Protein AF-A0A9D3YIY9-F1 (afdb_monomer_lite)

Structure (mmCIF, N/CA/C/O backbone):
data_AF-A0A9D3YIY9-F1
#
_entry.id   AF-A0A9D3YIY9-F1
#
loop_
_atom_site.group_PDB
_atom_site.id
_atom_site.type_symbol
_atom_site.label_atom_id
_atom_site.label_alt_id
_atom_site.label_comp_id
_atom_site.label_asym_id
_atom_site.label_entity_id
_atom_site.label_seq_id
_atom_site.pdbx_PDB_ins_code
_atom_site.Cartn_x
_atom_site.Cartn_y
_atom_site.Cartn_z
_atom_site.occupancy
_atom_site.B_iso_or_equiv
_atom_site.auth_seq_id
_atom_site.auth_comp_id
_atom_site.auth_asym_id
_atom_site.auth_atom_id
_atom_site.pdbx_PDB_model_num
ATOM 1 N N . MET A 1 1 ? -17.784 -12.126 -15.563 1.00 61.34 1 MET A N 1
ATOM 2 C CA . MET A 1 1 ? -17.602 -13.216 -14.583 1.00 61.34 1 MET A CA 1
ATOM 3 C C . MET A 1 1 ? -16.139 -13.589 -14.608 1.00 61.34 1 MET A C 1
ATOM 5 O O . MET A 1 1 ? -15.617 -13.739 -15.703 1.00 61.34 1 MET A O 1
ATOM 9 N N . THR A 1 2 ? -15.496 -13.663 -13.448 1.00 75.56 2 THR A N 1
ATOM 10 C CA . THR A 1 2 ? -14.142 -14.214 -13.316 1.00 75.56 2 THR A CA 1
ATOM 11 C C . THR A 1 2 ? -14.208 -15.739 -13.357 1.00 75.56 2 THR A C 1
ATOM 13 O O . THR A 1 2 ? -15.271 -16.318 -13.137 1.00 75.56 2 THR A O 1
ATOM 16 N N . THR A 1 3 ? -13.095 -16.385 -13.675 1.00 83.06 3 THR A N 1
ATOM 17 C CA . THR A 1 3 ? -12.935 -17.843 -13.664 1.00 83.06 3 THR A CA 1
ATOM 18 C C . THR A 1 3 ? -12.134 -18.290 -12.442 1.00 83.06 3 THR A C 1
ATOM 20 O O . THR A 1 3 ? -11.435 -17.500 -11.804 1.00 83.06 3 THR A O 1
ATOM 23 N N . ALA A 1 4 ? -12.190 -19.583 -12.113 1.00 80.75 4 ALA A N 1
ATOM 24 C CA . ALA A 1 4 ? -11.417 -20.134 -10.999 1.00 80.75 4 ALA A CA 1
ATOM 25 C C . ALA A 1 4 ? -9.898 -19.982 -11.200 1.00 80.75 4 ALA A C 1
ATOM 27 O O . ALA A 1 4 ? -9.170 -19.834 -10.226 1.00 80.75 4 ALA A O 1
ATOM 28 N N . GLN A 1 5 ? -9.428 -19.985 -12.451 1.00 84.44 5 GLN A N 1
ATOM 29 C CA . GLN A 1 5 ? -8.018 -19.829 -12.816 1.00 84.44 5 GLN A CA 1
ATOM 30 C C . GLN A 1 5 ? -7.515 -18.387 -12.665 1.00 84.44 5 GLN A C 1
ATOM 32 O O . GLN A 1 5 ? -6.312 -18.168 -12.563 1.00 84.44 5 GLN A O 1
ATOM 37 N N . GLU A 1 6 ? -8.422 -17.412 -12.643 1.00 86.12 6 GLU A N 1
ATOM 38 C CA . GLU A 1 6 ? -8.098 -15.994 -12.460 1.00 86.12 6 GLU A CA 1
ATOM 39 C C . GLU A 1 6 ? -8.106 -15.578 -10.984 1.00 86.12 6 GLU A C 1
ATOM 41 O O . GLU A 1 6 ? -7.657 -14.482 -10.651 1.00 86.12 6 GLU A O 1
ATOM 46 N N . SER A 1 7 ? -8.604 -16.436 -10.084 1.00 85.56 7 SER A N 1
ATOM 47 C CA . SER A 1 7 ? -8.582 -16.157 -8.651 1.00 85.56 7 SER A CA 1
ATOM 48 C C . SER A 1 7 ? -7.299 -16.664 -8.001 1.00 85.56 7 SER A C 1
ATOM 50 O O . SER A 1 7 ? -6.974 -17.848 -8.045 1.00 85.56 7 SER A O 1
ATOM 52 N N . ILE A 1 8 ? -6.597 -15.752 -7.332 1.00 88.06 8 ILE A N 1
ATOM 53 C CA . ILE A 1 8 ? -5.418 -16.048 -6.505 1.00 88.06 8 ILE A CA 1
ATOM 54 C C . ILE A 1 8 ? -5.784 -16.402 -5.055 1.00 88.06 8 ILE A C 1
ATOM 56 O O . ILE A 1 8 ? -4.907 -16.719 -4.250 1.00 88.06 8 ILE A O 1
ATOM 60 N N . PHE A 1 9 ? -7.070 -16.324 -4.701 1.00 87.81 9 PHE A N 1
ATOM 61 C CA . PHE A 1 9 ? -7.552 -16.521 -3.339 1.00 87.81 9 PHE A CA 1
ATOM 62 C C . PHE A 1 9 ? -7.962 -17.972 -3.085 1.00 87.81 9 PHE A C 1
ATOM 64 O O . PHE A 1 9 ? -8.476 -18.665 -3.963 1.00 87.81 9 PHE A O 1
ATOM 71 N N . LYS A 1 10 ? -7.773 -18.420 -1.840 1.00 87.88 10 LYS A N 1
ATOM 72 C CA . LYS A 1 10 ? -8.333 -19.680 -1.340 1.00 87.88 10 LYS A CA 1
ATOM 73 C C . LYS A 1 10 ? -9.628 -19.391 -0.590 1.00 87.88 10 LYS A C 1
ATOM 75 O O . LYS A 1 10 ? -9.669 -18.477 0.230 1.00 87.88 10 LYS A O 1
ATOM 80 N N . TYR A 1 11 ? -10.654 -20.189 -0.859 1.00 88.25 11 TYR A N 1
ATOM 81 C CA . TYR A 1 11 ? -11.981 -20.060 -0.262 1.00 88.25 11 TYR A CA 1
ATOM 82 C C . TYR A 1 11 ? -12.249 -21.223 0.697 1.00 88.25 11 TYR A C 1
ATOM 84 O O . TYR A 1 11 ? -11.650 -22.289 0.559 1.00 88.25 11 TYR A O 1
ATOM 92 N N . ALA A 1 12 ? -13.134 -21.009 1.671 1.00 89.00 12 ALA A N 1
ATOM 93 C CA . ALA A 1 12 ? -13.621 -22.085 2.531 1.00 89.00 12 ALA A CA 1
ATOM 94 C C . ALA A 1 12 ? -14.542 -23.040 1.750 1.00 89.00 12 ALA A C 1
ATOM 96 O O . ALA A 1 12 ? -15.053 -22.683 0.684 1.00 89.00 12 ALA A O 1
ATOM 97 N N . ASP A 1 13 ? -14.782 -24.233 2.294 1.00 89.56 13 ASP A N 1
ATOM 98 C CA . ASP A 1 13 ? -15.647 -25.234 1.665 1.00 89.56 13 ASP A CA 1
ATOM 99 C C . ASP A 1 13 ? -17.038 -24.658 1.347 1.00 89.56 13 ASP A C 1
ATOM 101 O O . ASP A 1 13 ? -17.662 -23.988 2.170 1.00 89.56 13 ASP A O 1
ATOM 105 N N . GLY A 1 14 ? -17.516 -24.903 0.125 1.00 89.44 14 GLY A N 1
ATOM 106 C CA . GLY A 1 14 ? -18.789 -24.369 -0.377 1.00 89.44 14 GLY A CA 1
ATOM 107 C C . GLY A 1 14 ? -18.716 -22.955 -0.975 1.00 89.44 14 GLY A C 1
ATOM 108 O O . GLY A 1 14 ? -19.675 -22.521 -1.618 1.00 89.44 14 GLY A O 1
ATOM 109 N N . TYR A 1 15 ? -17.582 -22.260 -0.849 1.00 90.25 15 TYR A N 1
ATOM 110 C CA . TYR A 1 15 ? -17.349 -20.959 -1.475 1.00 90.25 15 TYR A CA 1
ATOM 111 C C . TYR A 1 15 ? -16.388 -21.041 -2.665 1.00 90.25 15 TYR A C 1
ATOM 113 O O . TYR A 1 15 ? -15.531 -21.913 -2.781 1.00 90.25 15 TYR A O 1
ATOM 121 N N . THR A 1 16 ? -16.551 -20.093 -3.578 1.00 89.88 16 THR A N 1
ATOM 122 C CA . THR A 1 16 ? -15.834 -19.953 -4.843 1.00 89.88 16 THR A CA 1
ATOM 123 C C . THR A 1 16 ? -15.640 -18.468 -5.153 1.00 89.88 16 THR A C 1
ATOM 125 O O . THR A 1 16 ? -16.244 -17.595 -4.527 1.00 89.88 16 THR A O 1
ATOM 128 N N . HIS A 1 17 ? -14.868 -18.178 -6.198 1.00 88.69 17 HIS A N 1
ATOM 129 C CA . HIS A 1 17 ? -14.703 -16.830 -6.746 1.00 88.69 17 HIS A CA 1
ATOM 130 C C . HIS A 1 17 ? -16.017 -16.138 -7.151 1.00 88.69 17 HIS A C 1
ATOM 132 O O . HIS A 1 17 ? -16.042 -14.915 -7.240 1.00 88.69 17 HIS A O 1
ATOM 138 N N . ALA A 1 18 ? -17.090 -16.896 -7.409 1.00 88.62 18 ALA A N 1
ATOM 139 C CA . ALA A 1 18 ? -18.358 -16.358 -7.894 1.00 88.62 18 ALA A CA 1
ATOM 140 C C . ALA A 1 18 ? -19.370 -16.036 -6.781 1.00 88.62 18 ALA A C 1
ATOM 142 O O . ALA A 1 18 ? -20.282 -15.246 -7.012 1.00 88.62 18 ALA A O 1
ATOM 143 N N . ASN A 1 19 ? -19.248 -16.656 -5.603 1.00 89.00 19 ASN A N 1
ATOM 144 C CA . ASN A 1 19 ? -20.259 -16.578 -4.538 1.00 89.00 19 ASN A CA 1
ATOM 145 C C . ASN A 1 19 ? -19.702 -16.160 -3.169 1.00 89.00 19 ASN A C 1
ATOM 147 O O . ASN A 1 19 ? -20.474 -16.027 -2.224 1.00 89.00 19 ASN A O 1
ATOM 151 N N . PHE A 1 20 ? -18.390 -15.972 -3.032 1.00 89.38 20 PHE A N 1
ATOM 152 C CA . PHE A 1 20 ? -17.819 -15.472 -1.789 1.00 89.38 20 PHE A CA 1
ATOM 153 C C . PHE A 1 20 ? -18.124 -13.981 -1.607 1.00 89.38 20 PHE A C 1
ATOM 155 O O . PHE A 1 20 ? -17.767 -13.158 -2.451 1.00 89.38 20 PHE A O 1
ATOM 162 N N . ILE A 1 21 ? -18.748 -13.639 -0.479 1.00 87.12 21 ILE A N 1
ATOM 163 C CA . ILE A 1 21 ? -19.019 -12.265 -0.054 1.00 87.12 21 ILE A CA 1
ATOM 164 C C . ILE A 1 21 ? -18.563 -12.132 1.397 1.00 87.12 21 ILE A C 1
ATOM 166 O O . ILE A 1 21 ? -18.936 -12.936 2.249 1.00 87.12 21 ILE A O 1
ATOM 170 N N . GLN A 1 22 ? -17.761 -11.110 1.687 1.00 86.62 22 GLN A N 1
ATOM 171 C CA . GLN A 1 22 ? -17.382 -10.770 3.053 1.00 86.62 22 GLN A CA 1
ATOM 172 C C . GLN A 1 22 ? -18.325 -9.681 3.574 1.00 86.62 22 GLN A C 1
ATOM 174 O O . GLN A 1 22 ? -18.055 -8.496 3.416 1.00 86.62 22 GLN A O 1
ATOM 179 N N . GLU A 1 23 ? -19.435 -10.082 4.195 1.00 87.50 23 GLU A N 1
ATOM 180 C CA . GLU A 1 23 ? -20.494 -9.152 4.636 1.00 87.50 23 GLU A CA 1
ATOM 181 C C . GLU A 1 23 ? -20.007 -8.093 5.637 1.00 87.50 23 GLU A C 1
ATOM 183 O O . GLU A 1 23 ? -20.508 -6.974 5.655 1.00 87.50 23 GLU A O 1
ATOM 188 N N . ASN A 1 24 ? -18.986 -8.422 6.431 1.00 87.50 24 ASN A N 1
ATOM 189 C CA . ASN A 1 24 ? -18.413 -7.522 7.435 1.00 87.50 24 ASN A CA 1
ATOM 190 C C . ASN A 1 24 ? -17.277 -6.640 6.889 1.00 87.50 24 ASN A C 1
ATOM 192 O O . ASN A 1 24 ? -16.576 -5.989 7.666 1.00 87.50 24 ASN A O 1
ATOM 196 N N . PHE A 1 25 ? -17.025 -6.663 5.578 1.00 85.94 25 PHE A N 1
ATOM 197 C CA . PHE A 1 25 ? -16.020 -5.800 4.975 1.00 85.94 25 PHE A CA 1
ATOM 198 C C . PHE A 1 25 ? -16.575 -4.384 4.806 1.00 85.94 25 PHE A C 1
ATOM 200 O O . PHE A 1 25 ? -17.393 -4.121 3.926 1.00 85.94 25 PHE A O 1
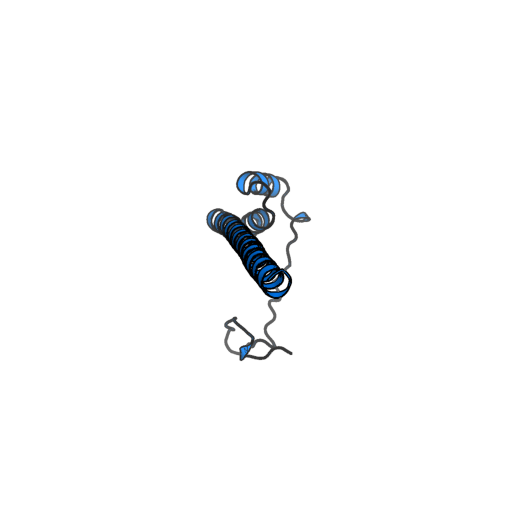ATOM 207 N N . THR A 1 26 ? -16.081 -3.460 5.627 1.00 84.81 26 THR A N 1
ATOM 208 C CA . THR A 1 26 ? -16.344 -2.026 5.480 1.00 84.81 26 THR A CA 1
ATOM 209 C C . THR A 1 26 ? -15.087 -1.360 4.923 1.00 84.81 26 THR A C 1
ATOM 211 O O . THR A 1 26 ? -14.058 -1.385 5.609 1.00 84.81 26 THR A O 1
ATOM 214 N N . PRO A 1 27 ? -15.130 -0.776 3.708 1.00 84.19 27 PRO A N 1
ATOM 215 C CA . PRO A 1 27 ? -14.037 0.042 3.201 1.00 84.19 27 PRO A CA 1
ATOM 216 C C . PRO A 1 27 ? -13.766 1.168 4.190 1.00 84.19 27 PRO A C 1
ATOM 218 O O . PRO A 1 27 ? -14.704 1.773 4.702 1.00 84.19 27 PRO A O 1
ATOM 221 N N . LYS A 1 28 ? -12.494 1.431 4.461 1.00 85.06 28 LYS A N 1
ATOM 222 C CA . LYS A 1 28 ? -12.095 2.545 5.309 1.00 85.06 28 LYS A CA 1
ATOM 223 C C . LYS A 1 28 ? -11.299 3.529 4.478 1.00 85.06 28 LYS A C 1
ATOM 225 O O . LYS A 1 28 ? -10.399 3.125 3.739 1.00 85.06 28 LYS A O 1
ATOM 230 N N . PHE A 1 29 ? -11.626 4.802 4.620 1.00 87.38 29 PHE A N 1
ATOM 231 C CA . PHE A 1 29 ? -10.955 5.881 3.908 1.00 87.38 29 PHE A CA 1
ATOM 232 C C . PHE A 1 29 ? -10.014 6.645 4.842 1.00 87.38 29 PHE A C 1
ATOM 234 O O . PHE A 1 29 ? -10.163 6.622 6.065 1.00 87.38 29 PHE A O 1
ATOM 241 N N . LEU A 1 30 ? -9.006 7.312 4.279 1.00 85.88 30 LEU A N 1
ATOM 242 C CA . LEU A 1 30 ? -7.997 8.021 5.074 1.00 85.88 30 LEU A CA 1
ATOM 243 C C . LEU A 1 30 ? -8.601 9.204 5.843 1.00 85.88 30 LEU A C 1
ATOM 245 O O . LEU A 1 30 ? -8.129 9.572 6.916 1.00 85.88 30 LEU A O 1
ATOM 249 N N . GLU A 1 31 ? -9.656 9.797 5.297 1.00 86.56 31 GLU A N 1
ATOM 250 C CA . GLU A 1 31 ? -10.422 10.892 5.888 1.00 86.56 31 GLU A CA 1
ATOM 251 C C . GLU A 1 31 ? -11.203 10.450 7.132 1.00 86.56 31 GLU A C 1
ATOM 253 O O . GLU A 1 31 ? -11.509 11.273 7.990 1.00 86.56 31 GLU A O 1
ATOM 258 N N . GLU A 1 32 ? -11.496 9.154 7.247 1.00 87.19 32 GLU A N 1
ATOM 259 C CA . GLU A 1 32 ? -12.191 8.553 8.390 1.00 87.19 32 GLU A CA 1
ATOM 260 C C . GLU A 1 32 ? -11.216 8.136 9.503 1.00 87.19 32 GLU A C 1
ATOM 262 O O . GLU A 1 32 ? -11.637 7.755 10.599 1.00 87.19 32 GLU A O 1
ATOM 267 N N . ALA A 1 33 ? -9.906 8.194 9.241 1.00 86.19 33 ALA A N 1
ATOM 268 C CA . ALA A 1 33 ? -8.887 7.863 10.221 1.00 86.19 33 ALA A CA 1
ATOM 269 C C . ALA A 1 33 ? -8.798 8.934 11.319 1.00 86.19 33 ALA A C 1
ATOM 271 O O . ALA A 1 33 ? -8.995 10.129 11.097 1.00 86.19 33 ALA A O 1
ATOM 272 N N . ASN A 1 34 ? -8.440 8.505 12.530 1.00 89.88 34 ASN A N 1
ATOM 273 C CA . ASN A 1 34 ? -8.198 9.423 13.635 1.00 89.88 34 ASN 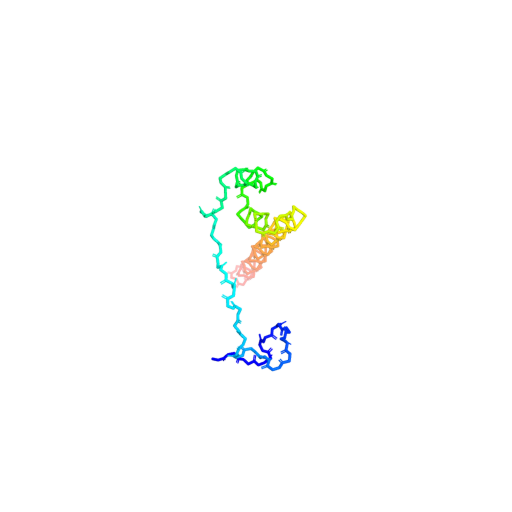A CA 1
ATOM 274 C C . ASN A 1 34 ? -7.080 10.420 13.270 1.00 89.88 34 ASN A C 1
ATOM 276 O O . ASN A 1 34 ? -5.992 10.011 12.869 1.00 89.88 34 ASN A O 1
ATOM 280 N N . ALA A 1 35 ? -7.332 11.720 13.455 1.00 90.38 35 ALA A N 1
ATOM 281 C CA . ALA A 1 35 ? -6.400 12.777 13.057 1.00 90.38 35 ALA A CA 1
ATOM 282 C C . ALA A 1 35 ? -5.029 12.681 13.751 1.00 90.38 35 ALA A C 1
ATOM 284 O O . ALA A 1 35 ? -4.006 12.975 13.137 1.00 90.38 35 ALA A O 1
ATOM 285 N N . THR A 1 36 ? -4.988 12.238 15.010 1.00 90.75 36 THR A N 1
ATOM 286 C CA . THR A 1 36 ? -3.739 12.040 15.758 1.00 90.75 36 THR A CA 1
ATOM 287 C C . THR A 1 36 ? -2.948 10.859 15.207 1.00 90.75 36 THR A C 1
ATOM 289 O O . THR A 1 36 ? -1.751 10.990 14.967 1.00 90.75 36 THR A O 1
ATOM 292 N N . LEU A 1 37 ? -3.622 9.735 14.938 1.00 90.44 37 LEU A N 1
ATOM 293 C CA . LEU A 1 37 ? -2.995 8.557 14.330 1.00 90.44 37 LEU A CA 1
ATOM 294 C C . LEU A 1 37 ? -2.486 8.865 12.916 1.00 90.44 37 LEU A C 1
ATOM 296 O O . LEU A 1 37 ? -1.413 8.418 12.525 1.00 90.44 37 LEU A O 1
ATOM 300 N N . ARG A 1 38 ? -3.238 9.668 12.160 1.00 91.06 38 ARG A N 1
ATOM 301 C CA . ARG A 1 38 ? -2.837 10.121 10.830 1.00 91.06 38 ARG A CA 1
ATOM 302 C C . ARG A 1 38 ? -1.589 10.999 10.881 1.00 91.06 38 ARG A C 1
ATOM 304 O O . ARG A 1 38 ? -0.671 10.758 10.109 1.00 91.06 38 ARG A O 1
ATOM 311 N N . ALA A 1 39 ? -1.519 11.956 11.805 1.00 90.81 39 ALA A N 1
ATOM 312 C CA . ALA A 1 39 ? -0.330 12.792 11.970 1.00 90.81 39 ALA A CA 1
ATOM 313 C C . ALA A 1 39 ? 0.908 11.969 12.375 1.00 90.81 39 ALA A C 1
ATOM 315 O O . ALA A 1 39 ? 2.009 12.229 11.894 1.00 90.81 39 ALA A O 1
ATOM 316 N N . GLU A 1 40 ? 0.737 10.952 13.226 1.00 91.12 40 GLU A N 1
ATOM 317 C CA . GLU A 1 40 ? 1.812 10.016 13.575 1.00 91.12 40 GLU A CA 1
ATOM 318 C C . GLU A 1 40 ? 2.275 9.205 12.356 1.00 91.12 40 GLU A C 1
ATOM 320 O O . GLU A 1 40 ? 3.475 9.093 12.098 1.00 91.12 40 GLU A O 1
ATOM 325 N N . ALA A 1 41 ? 1.327 8.674 11.583 1.00 91.12 41 ALA A N 1
ATOM 326 C CA . ALA A 1 41 ? 1.611 7.926 10.366 1.00 91.12 41 ALA A CA 1
ATOM 327 C C . ALA A 1 41 ? 2.358 8.793 9.341 1.00 91.12 41 ALA A C 1
ATOM 329 O O . ALA A 1 41 ? 3.367 8.365 8.790 1.00 91.12 41 ALA A O 1
ATOM 330 N N . GLU A 1 42 ? 1.909 10.032 9.128 1.00 92.50 42 GLU A N 1
ATOM 331 C CA . GLU A 1 42 ? 2.541 10.990 8.214 1.00 92.50 42 GLU A CA 1
ATOM 332 C C . GLU A 1 42 ? 3.990 11.299 8.622 1.00 92.50 42 GLU A C 1
ATOM 334 O O . GLU A 1 42 ? 4.858 11.381 7.751 1.00 92.50 42 GLU A O 1
ATOM 339 N N . GLN A 1 43 ? 4.277 11.395 9.928 1.00 91.75 43 GLN A N 1
ATOM 340 C CA . GLN A 1 43 ? 5.644 11.557 10.439 1.00 91.75 43 GLN A CA 1
ATOM 341 C C . GLN A 1 43 ? 6.508 10.310 10.227 1.00 91.75 43 GLN A C 1
ATOM 343 O O . GLN A 1 43 ? 7.669 10.433 9.846 1.00 91.75 43 GLN A O 1
ATOM 348 N N . LYS A 1 44 ? 5.966 9.111 10.470 1.00 90.31 44 LYS A N 1
ATOM 349 C CA . LYS A 1 44 ? 6.706 7.845 10.314 1.00 90.31 44 LYS A CA 1
ATOM 350 C C . LYS A 1 44 ? 6.993 7.497 8.854 1.00 90.31 44 LYS A C 1
ATOM 352 O O . LYS A 1 44 ? 8.015 6.881 8.575 1.00 90.31 44 LYS A O 1
ATOM 357 N N .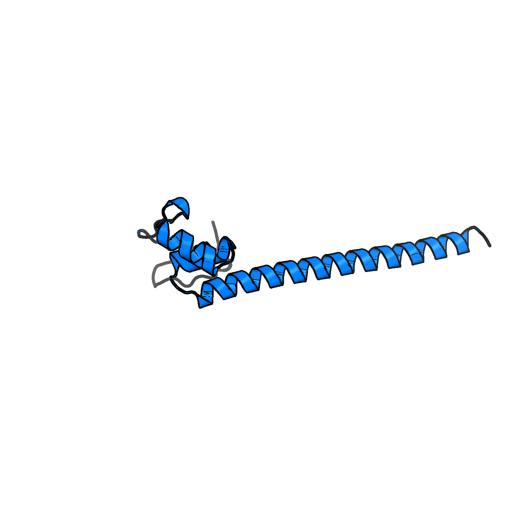 CYS A 1 45 ? 6.097 7.888 7.958 1.00 91.31 45 CYS A N 1
ATOM 358 C CA . CYS A 1 45 ? 6.118 7.528 6.545 1.00 91.31 45 CYS A CA 1
ATOM 359 C C . CYS A 1 45 ? 6.614 8.650 5.624 1.00 91.31 45 CYS A C 1
ATOM 361 O O . CYS A 1 45 ? 6.445 8.540 4.414 1.00 91.31 45 CYS A O 1
ATOM 363 N N . ASN A 1 46 ? 7.142 9.762 6.154 1.00 88.38 46 ASN A N 1
ATOM 364 C CA . ASN A 1 46 ? 7.567 10.926 5.358 1.00 88.38 46 ASN A CA 1
ATOM 365 C C . ASN A 1 46 ? 6.507 11.396 4.335 1.00 88.38 46 ASN A C 1
ATOM 367 O O . ASN A 1 46 ? 6.835 11.760 3.207 1.00 88.38 46 ASN A O 1
ATOM 371 N N . ALA A 1 47 ? 5.226 11.362 4.717 1.00 83.31 47 ALA A N 1
ATOM 372 C CA . ALA A 1 47 ? 4.079 11.647 3.846 1.00 83.31 47 ALA A CA 1
ATOM 373 C C . ALA A 1 47 ? 3.904 10.728 2.607 1.00 83.31 47 ALA A C 1
ATOM 375 O O . ALA A 1 47 ? 3.137 11.063 1.702 1.00 83.31 47 ALA A O 1
ATOM 376 N N . ASN A 1 48 ? 4.539 9.551 2.568 1.00 91.12 48 ASN A N 1
ATOM 377 C CA . ASN A 1 48 ? 4.217 8.497 1.606 1.00 91.12 48 ASN A CA 1
ATOM 378 C C . ASN A 1 48 ? 2.807 7.946 1.886 1.00 91.12 48 ASN A C 1
ATOM 380 O O . ASN A 1 48 ? 2.570 7.333 2.929 1.00 91.12 48 ASN A O 1
ATOM 384 N N . LEU A 1 49 ? 1.862 8.171 0.967 1.00 91.69 49 LEU A N 1
ATOM 385 C CA . LEU A 1 49 ? 0.448 7.845 1.184 1.00 91.69 49 LEU A CA 1
ATOM 386 C C . LEU A 1 49 ? 0.229 6.347 1.413 1.00 91.69 49 LEU A C 1
ATOM 388 O O . LEU A 1 49 ? -0.527 5.970 2.301 1.00 91.69 49 LEU A O 1
ATOM 392 N N . GLN A 1 50 ? 0.901 5.497 0.647 1.00 91.69 50 GLN A N 1
ATOM 393 C CA . GLN A 1 50 ? 0.758 4.048 0.703 1.00 91.69 50 GLN A CA 1
ATOM 394 C C . GLN A 1 50 ? 1.243 3.509 2.055 1.00 91.69 50 GLN A C 1
ATOM 396 O O . GLN A 1 50 ? 0.532 2.747 2.706 1.00 91.69 50 GLN A O 1
ATOM 401 N N . CYS A 1 51 ? 2.389 3.995 2.536 1.00 93.94 51 CYS A N 1
ATOM 402 C CA . CYS A 1 51 ? 2.893 3.707 3.878 1.00 93.94 51 CYS A CA 1
ATOM 403 C C . CYS A 1 51 ? 1.926 4.198 4.966 1.00 93.94 51 CYS A C 1
ATOM 405 O O . CYS A 1 51 ? 1.631 3.460 5.905 1.00 93.94 51 CYS A O 1
ATOM 407 N N . VAL A 1 52 ? 1.387 5.418 4.835 1.00 93.81 52 VAL A N 1
ATOM 408 C CA . VAL A 1 52 ? 0.420 5.978 5.795 1.00 93.81 52 VAL A CA 1
ATOM 409 C C . VAL A 1 52 ? -0.831 5.101 5.885 1.00 93.81 52 VAL A C 1
ATOM 411 O O . VAL A 1 52 ? -1.278 4.783 6.988 1.00 93.81 52 VAL A O 1
ATOM 414 N N . PHE A 1 53 ? -1.374 4.676 4.742 1.00 93.12 53 PHE A N 1
ATOM 415 C CA . PHE A 1 53 ? -2.506 3.752 4.675 1.00 93.12 53 PHE A CA 1
ATOM 416 C C . PHE A 1 53 ? -2.185 2.432 5.381 1.00 93.12 53 PHE A C 1
ATOM 418 O O . PHE A 1 53 ? -2.912 2.024 6.291 1.00 93.12 53 PHE A O 1
ATOM 425 N N . ASP A 1 54 ? -1.078 1.789 5.014 1.00 92.75 54 ASP A N 1
ATOM 426 C CA . ASP A 1 54 ? -0.698 0.501 5.592 1.00 92.75 54 ASP A CA 1
ATOM 427 C C . ASP A 1 54 ? -0.479 0.604 7.103 1.00 92.75 54 ASP A C 1
ATOM 429 O O . ASP A 1 54 ? -0.950 -0.256 7.850 1.00 92.75 54 ASP A O 1
ATOM 433 N N . PHE A 1 55 ? 0.145 1.680 7.587 1.00 93.69 55 PHE A N 1
ATOM 434 C CA . PHE A 1 55 ? 0.333 1.914 9.017 1.00 93.69 55 PHE A CA 1
ATOM 435 C C . PHE A 1 55 ? -1.002 2.081 9.753 1.00 93.69 55 PHE A C 1
ATOM 437 O O . PHE A 1 55 ? -1.236 1.406 10.754 1.00 93.69 55 PHE A O 1
ATOM 444 N N . ILE A 1 56 ? -1.900 2.933 9.249 1.00 92.94 56 ILE A N 1
ATOM 445 C CA . ILE A 1 56 ? -3.192 3.218 9.892 1.00 92.94 56 ILE A CA 1
ATOM 446 C C . ILE A 1 56 ? -4.078 1.969 9.954 1.00 92.94 56 ILE A C 1
ATOM 448 O O . ILE A 1 56 ? -4.738 1.732 10.967 1.00 92.94 56 ILE A O 1
ATOM 452 N N . PHE A 1 57 ? -4.112 1.168 8.886 1.00 89.25 57 PHE A N 1
ATOM 453 C CA . PHE A 1 57 ? -5.053 0.051 8.783 1.00 89.25 57 PHE A CA 1
ATOM 454 C C . PHE A 1 57 ? -4.533 -1.266 9.342 1.00 89.25 57 PHE A C 1
ATOM 456 O O . PHE A 1 57 ? -5.339 -2.086 9.786 1.00 89.25 57 PHE A O 1
ATOM 463 N N . THR A 1 58 ? -3.217 -1.470 9.360 1.00 90.06 58 THR A N 1
ATOM 464 C CA . THR A 1 58 ? -2.621 -2.702 9.894 1.00 90.06 58 THR A CA 1
ATOM 465 C C . THR A 1 58 ? -1.996 -2.518 11.273 1.00 90.06 58 THR A C 1
ATOM 467 O O . THR A 1 58 ? -1.791 -3.505 11.978 1.00 90.06 58 THR A O 1
ATOM 470 N N . GLY A 1 59 ? -1.670 -1.280 11.665 1.00 89.94 59 GLY A N 1
ATOM 471 C CA . GLY A 1 59 ? -0.886 -0.988 12.867 1.00 89.94 59 GLY A CA 1
ATOM 472 C C . GLY A 1 59 ? 0.548 -1.527 12.805 1.00 89.94 59 GLY A C 1
ATOM 473 O O . GLY A 1 59 ? 1.237 -1.561 13.824 1.00 89.94 59 GLY A O 1
ATOM 474 N N . ASN A 1 60 ? 1.000 -1.996 11.636 1.00 93.50 60 ASN A N 1
ATOM 475 C CA . ASN A 1 60 ? 2.290 -2.644 11.464 1.00 93.50 60 ASN A CA 1
ATOM 476 C C . ASN A 1 60 ? 3.281 -1.705 10.768 1.00 93.50 60 ASN A C 1
ATOM 478 O O . ASN A 1 60 ? 3.296 -1.552 9.548 1.00 93.50 60 ASN A O 1
ATOM 482 N N . GLU A 1 61 ? 4.168 -1.121 11.568 1.00 92.62 61 GLU A N 1
ATOM 483 C CA . GLU A 1 61 ? 5.203 -0.202 11.095 1.00 92.62 61 GLU A CA 1
ATOM 484 C C . GLU A 1 61 ? 6.226 -0.856 10.160 1.00 92.62 61 GLU A C 1
ATOM 486 O O . GLU A 1 61 ? 6.768 -0.204 9.271 1.00 92.62 61 GLU A O 1
ATOM 491 N N . GLN A 1 62 ? 6.513 -2.147 10.349 1.00 93.81 62 GLN A N 1
ATOM 492 C CA . GLN A 1 62 ? 7.432 -2.859 9.468 1.00 93.81 62 GLN A CA 1
ATOM 493 C C . GLN A 1 62 ? 6.816 -3.035 8.083 1.00 93.81 62 GLN A C 1
ATOM 495 O O . GLN A 1 62 ? 7.490 -2.771 7.095 1.00 93.81 62 GLN A O 1
ATOM 500 N N . LEU A 1 63 ? 5.541 -3.420 8.016 1.00 93.62 63 LEU A N 1
ATOM 501 C CA . LEU A 1 63 ? 4.823 -3.541 6.750 1.00 93.62 63 LEU A CA 1
ATOM 502 C C . LEU A 1 63 ? 4.770 -2.198 6.010 1.00 93.62 63 LEU A C 1
ATOM 504 O O . LEU A 1 63 ? 5.130 -2.141 4.841 1.00 93.62 63 LEU A O 1
ATOM 508 N N . ALA A 1 64 ? 4.422 -1.118 6.712 1.00 93.56 64 ALA A N 1
ATOM 509 C CA . ALA A 1 64 ? 4.345 0.220 6.130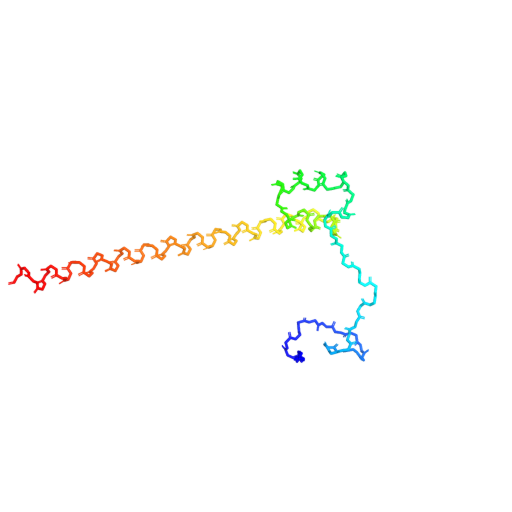 1.00 93.56 64 ALA A CA 1
ATOM 510 C C . ALA A 1 64 ? 5.683 0.680 5.508 1.00 93.56 64 ALA A C 1
ATOM 512 O O . ALA A 1 64 ? 5.716 1.173 4.381 1.00 93.56 64 ALA A O 1
ATOM 513 N N . ARG A 1 65 ? 6.808 0.440 6.197 1.00 93.19 65 ARG A N 1
ATOM 514 C CA . ARG A 1 65 ? 8.154 0.731 5.664 1.00 93.19 65 ARG A CA 1
ATOM 515 C C . ARG A 1 65 ? 8.528 -0.119 4.457 1.00 93.19 65 ARG A C 1
ATOM 517 O O . ARG A 1 65 ? 9.217 0.344 3.553 1.00 93.19 65 ARG A O 1
ATOM 524 N N . GLU A 1 66 ? 8.123 -1.383 4.449 1.00 94.19 66 GLU A N 1
ATOM 525 C CA . GLU A 1 66 ? 8.370 -2.265 3.309 1.00 94.19 66 GLU A CA 1
ATOM 526 C C . GLU A 1 66 ? 7.602 -1.792 2.066 1.00 94.19 66 GLU A C 1
ATOM 528 O O . GLU A 1 66 ? 8.135 -1.873 0.955 1.00 94.19 66 GLU A O 1
ATOM 533 N N . THR A 1 67 ? 6.408 -1.223 2.247 1.00 92.31 67 THR A N 1
ATOM 534 C CA . THR A 1 67 ? 5.645 -0.564 1.180 1.00 92.31 67 THR A CA 1
ATOM 535 C C . THR A 1 67 ? 6.380 0.657 0.630 1.00 92.31 67 THR A C 1
ATOM 537 O O . THR A 1 67 ? 6.602 0.721 -0.581 1.00 92.31 67 THR A O 1
ATOM 540 N N . GLU A 1 68 ? 6.853 1.561 1.495 1.00 91.75 68 GLU A N 1
ATOM 541 C CA . GLU A 1 68 ? 7.676 2.719 1.095 1.00 91.75 68 GLU A CA 1
ATOM 542 C C . GLU A 1 68 ? 8.906 2.267 0.285 1.00 91.75 68 GLU A C 1
ATOM 544 O O . GLU A 1 68 ? 9.136 2.714 -0.841 1.00 91.75 68 GLU A O 1
ATOM 549 N N . ARG A 1 69 ? 9.652 1.282 0.800 1.00 92.25 69 ARG A N 1
ATOM 550 C CA . ARG A 1 69 ? 10.839 0.738 0.124 1.00 92.25 69 ARG A CA 1
ATOM 551 C C . ARG A 1 69 ? 10.507 0.135 -1.240 1.00 92.25 69 ARG A C 1
ATOM 553 O O . ARG A 1 69 ? 11.287 0.264 -2.185 1.00 92.25 69 ARG A O 1
ATOM 560 N N . THR A 1 70 ? 9.381 -0.564 -1.349 1.00 91.88 70 THR A N 1
ATOM 561 C CA . THR A 1 70 ? 8.950 -1.191 -2.604 1.00 91.88 70 THR A CA 1
ATOM 562 C C . THR A 1 70 ? 8.653 -0.136 -3.667 1.00 91.88 70 THR A C 1
ATOM 564 O O . THR A 1 70 ? 9.054 -0.300 -4.821 1.00 91.88 70 THR A O 1
ATOM 567 N N . GLU A 1 71 ? 8.029 0.975 -3.282 1.00 89.00 71 GLU A N 1
ATOM 568 C CA . GLU A 1 71 ? 7.773 2.096 -4.185 1.00 89.00 71 GLU A CA 1
ATOM 569 C C . GLU A 1 71 ? 9.074 2.753 -4.666 1.00 89.00 71 GLU A C 1
ATOM 571 O O . GLU A 1 71 ? 9.268 2.931 -5.870 1.00 89.00 71 GLU A O 1
ATOM 576 N N . GLU A 1 72 ? 10.027 3.015 -3.769 1.00 89.25 72 GLU A N 1
ATOM 577 C CA . GLU A 1 72 ? 11.335 3.559 -4.156 1.00 89.25 72 GLU A CA 1
ATOM 578 C C . GLU A 1 72 ? 12.101 2.646 -5.123 1.00 89.25 72 GLU A C 1
ATOM 580 O O . GLU A 1 72 ? 12.837 3.111 -6.000 1.00 89.25 72 GLU A O 1
ATOM 585 N N . LEU A 1 73 ? 11.996 1.327 -4.941 1.00 91.19 73 LEU A N 1
ATOM 586 C CA . LEU A 1 73 ? 12.616 0.354 -5.838 1.00 91.19 73 LEU A CA 1
ATOM 587 C C . LEU A 1 73 ? 11.952 0.380 -7.216 1.00 91.19 73 LEU A C 1
ATOM 589 O O . LEU A 1 73 ? 12.657 0.331 -8.225 1.00 91.19 73 LEU A O 1
ATOM 593 N N . ALA A 1 74 ? 10.626 0.514 -7.272 1.00 90.06 74 ALA A N 1
ATOM 594 C CA . ALA A 1 74 ? 9.896 0.657 -8.526 1.00 90.06 74 ALA A CA 1
ATOM 595 C C . ALA A 1 74 ? 10.281 1.948 -9.269 1.00 90.06 74 ALA A C 1
ATOM 597 O O . ALA A 1 74 ? 10.536 1.907 -10.475 1.00 90.06 74 ALA A O 1
ATOM 598 N N . VAL A 1 75 ? 10.407 3.078 -8.561 1.00 90.12 75 VAL A N 1
ATOM 599 C CA . VAL A 1 75 ? 10.880 4.347 -9.144 1.00 90.12 75 VAL A CA 1
ATOM 600 C C . VAL A 1 75 ? 12.286 4.184 -9.719 1.00 90.12 75 VAL A C 1
ATOM 602 O O . VAL A 1 75 ? 12.503 4.464 -10.899 1.00 90.12 75 VAL A O 1
ATOM 605 N N . ARG A 1 76 ? 13.225 3.634 -8.939 1.00 89.88 76 ARG A N 1
ATOM 606 C CA . ARG A 1 76 ? 14.606 3.397 -9.392 1.00 89.88 76 ARG A CA 1
ATOM 607 C C . ARG A 1 76 ? 14.679 2.466 -10.601 1.00 89.88 76 ARG A C 1
ATOM 609 O O . ARG A 1 76 ? 15.455 2.714 -11.525 1.00 89.88 76 ARG A O 1
ATOM 616 N N . ALA A 1 77 ? 13.872 1.407 -10.626 1.00 89.94 77 ALA A N 1
ATOM 617 C CA . ALA A 1 77 ? 13.798 0.501 -11.769 1.00 89.94 77 ALA A CA 1
ATOM 618 C C . ALA A 1 77 ? 13.305 1.225 -13.035 1.00 89.94 77 ALA A C 1
ATOM 620 O O . ALA A 1 77 ? 13.880 1.051 -14.114 1.00 89.94 77 ALA A O 1
ATOM 621 N N . ASN A 1 78 ? 12.296 2.088 -12.901 1.00 90.56 78 ASN A N 1
ATOM 622 C CA . ASN A 1 78 ? 11.764 2.879 -14.010 1.00 90.56 78 ASN A CA 1
ATOM 623 C 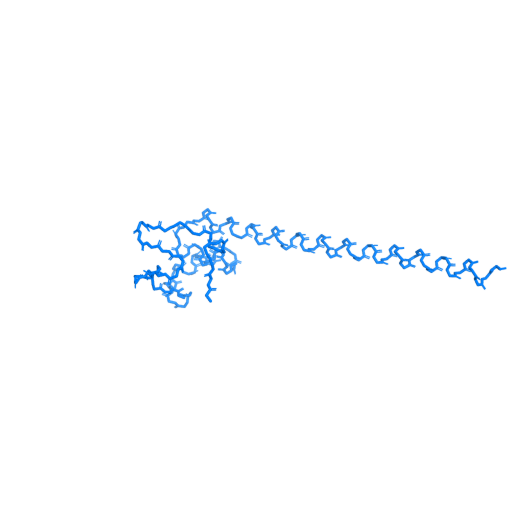C . ASN A 1 78 ? 12.775 3.914 -14.526 1.00 90.56 78 ASN A C 1
ATOM 625 O O . ASN A 1 78 ? 12.943 4.072 -15.738 1.00 90.56 78 ASN A O 1
ATOM 629 N N . GLU A 1 79 ? 13.505 4.584 -13.634 1.00 91.19 79 GLU A N 1
ATOM 630 C CA . GLU A 1 79 ? 14.566 5.529 -14.005 1.00 91.19 79 GLU A CA 1
ATOM 631 C C . GLU A 1 79 ? 15.732 4.839 -14.724 1.00 91.19 79 GLU A C 1
ATOM 633 O O . GLU A 1 79 ? 16.236 5.337 -15.740 1.00 91.19 79 GLU A O 1
ATOM 638 N N . ALA A 1 80 ? 16.135 3.659 -14.245 1.00 86.69 80 ALA A N 1
ATOM 639 C CA . ALA A 1 80 ? 17.153 2.844 -14.897 1.00 86.69 80 ALA A CA 1
ATOM 640 C C . ALA A 1 80 ? 16.714 2.425 -16.310 1.00 86.69 80 ALA A C 1
ATOM 642 O O . ALA A 1 80 ? 17.490 2.552 -17.265 1.00 86.69 80 ALA A O 1
ATOM 643 N N . ALA A 1 81 ? 15.456 2.003 -16.470 1.00 85.19 81 ALA A N 1
ATOM 644 C CA . ALA A 1 81 ? 14.884 1.656 -17.768 1.00 85.19 81 ALA A CA 1
ATOM 645 C C . ALA A 1 81 ? 14.829 2.864 -18.725 1.00 85.19 81 ALA A C 1
ATOM 647 O O . ALA A 1 81 ? 15.200 2.747 -19.898 1.00 85.19 81 ALA A O 1
ATOM 648 N N . SER A 1 82 ? 14.440 4.043 -18.230 1.00 86.94 82 SER A N 1
ATOM 649 C CA . SER A 1 82 ? 14.420 5.289 -19.010 1.00 86.94 82 SER A CA 1
ATOM 650 C C . SER A 1 82 ? 15.822 5.684 -19.488 1.00 86.94 82 SER A C 1
ATOM 652 O O . SER A 1 82 ? 16.046 5.943 -20.677 1.00 86.94 82 SER A O 1
ATOM 654 N N . THR A 1 83 ? 16.805 5.634 -18.587 1.00 85.69 83 THR A N 1
ATOM 655 C CA . THR A 1 83 ? 18.207 5.945 -18.896 1.00 85.69 83 THR A CA 1
ATOM 656 C C . THR A 1 83 ? 18.772 4.990 -19.947 1.00 85.69 83 THR A C 1
ATOM 658 O O . THR A 1 83 ? 19.459 5.419 -20.879 1.00 85.69 83 THR A O 1
ATOM 661 N N . PHE A 1 84 ? 18.463 3.696 -19.834 1.00 81.81 84 PHE A N 1
ATOM 662 C CA . PHE A 1 84 ? 18.863 2.693 -20.817 1.00 81.81 84 PHE A CA 1
ATOM 663 C C . PHE A 1 84 ? 18.263 2.979 -22.201 1.00 81.81 84 PHE A C 1
ATOM 665 O O . PHE A 1 84 ? 18.987 2.989 -23.199 1.00 81.81 84 PHE A O 1
ATOM 672 N N . ASN A 1 85 ? 16.968 3.303 -22.265 1.00 87.00 85 ASN A N 1
ATOM 673 C CA . ASN A 1 85 ? 16.282 3.636 -23.514 1.00 87.00 85 ASN A CA 1
ATOM 674 C C . ASN A 1 85 ? 16.895 4.881 -24.191 1.00 87.00 85 ASN A C 1
ATOM 676 O O . ASN A 1 85 ? 17.154 4.878 -25.396 1.00 87.00 85 ASN A O 1
ATOM 680 N N . CYS A 1 86 ? 17.233 5.918 -23.414 1.00 81.12 86 CYS A N 1
ATOM 681 C CA . CYS A 1 86 ? 17.886 7.124 -23.932 1.00 81.12 86 CYS A CA 1
ATOM 682 C C . CYS A 1 86 ? 19.292 6.838 -24.491 1.00 81.12 86 CYS A C 1
ATOM 684 O O . CYS A 1 86 ? 19.621 7.246 -25.610 1.00 81.12 86 CYS A O 1
ATOM 686 N N . LYS A 1 87 ? 20.111 6.067 -23.761 1.00 88.75 87 LYS A N 1
ATOM 687 C CA . LYS A 1 87 ? 21.447 5.660 -24.231 1.00 88.75 87 LYS A CA 1
ATOM 688 C C . LYS A 1 87 ? 21.371 4.839 -25.515 1.00 88.75 87 LYS A C 1
ATOM 690 O O . LYS A 1 87 ? 22.147 5.084 -26.440 1.00 88.75 87 LYS A O 1
ATOM 695 N N . MET A 1 88 ? 20.417 3.914 -25.598 1.00 87.81 88 MET A N 1
ATOM 696 C CA . MET A 1 88 ? 20.230 3.079 -26.779 1.00 87.81 88 MET A CA 1
ATOM 697 C C . MET A 1 88 ? 19.791 3.902 -27.997 1.00 87.81 88 MET A C 1
ATOM 699 O O . MET A 1 88 ? 20.384 3.766 -29.067 1.00 87.81 88 MET A O 1
ATOM 703 N N . LYS A 1 89 ? 18.843 4.837 -27.832 1.00 90.25 89 LYS A N 1
ATOM 704 C CA . LYS A 1 89 ? 18.459 5.778 -28.900 1.00 90.25 89 LYS A CA 1
ATOM 705 C C . LYS A 1 89 ? 19.635 6.631 -29.380 1.00 90.25 89 LYS A C 1
ATOM 707 O O . LYS A 1 89 ? 19.809 6.785 -30.586 1.00 90.25 89 LYS A O 1
ATOM 712 N N . MET A 1 90 ? 20.472 7.139 -28.472 1.00 88.44 90 MET A N 1
ATOM 713 C CA . MET A 1 90 ? 21.668 7.904 -28.854 1.00 88.44 90 MET A CA 1
ATOM 714 C C . MET A 1 90 ? 22.686 7.064 -29.632 1.00 88.44 90 MET A C 1
ATOM 716 O O . MET A 1 90 ? 23.265 7.558 -30.599 1.00 88.44 90 MET A O 1
ATOM 720 N N . MET A 1 91 ? 22.918 5.808 -29.234 1.00 89.44 91 MET A N 1
ATOM 721 C CA . MET A 1 91 ? 23.822 4.908 -29.961 1.00 89.44 91 MET A CA 1
ATOM 722 C C . MET A 1 91 ? 23.314 4.614 -31.373 1.00 89.44 91 MET A C 1
ATOM 724 O O . MET A 1 91 ? 24.084 4.720 -32.327 1.00 89.44 91 MET A O 1
ATOM 728 N N . ILE A 1 92 ? 22.021 4.308 -31.514 1.00 91.62 92 ILE A N 1
ATOM 729 C CA . ILE A 1 92 ? 21.394 4.062 -32.819 1.00 91.62 92 ILE A CA 1
ATOM 730 C C . ILE A 1 92 ? 21.488 5.310 -33.696 1.00 91.62 92 ILE A C 1
ATOM 732 O O . ILE A 1 92 ? 21.898 5.205 -34.849 1.00 91.62 92 ILE A O 1
ATOM 736 N N . TRP A 1 93 ? 21.180 6.492 -33.150 1.00 90.31 93 TRP A N 1
ATOM 737 C CA . TRP A 1 93 ? 21.298 7.746 -33.890 1.00 90.31 93 TRP A CA 1
ATOM 738 C C . TRP A 1 93 ? 22.726 7.946 -34.397 1.00 90.31 93 TRP A C 1
ATOM 740 O O . TRP A 1 93 ? 22.918 8.042 -35.600 1.00 90.31 93 TRP A O 1
ATOM 750 N N . ARG A 1 94 ? 23.741 7.868 -33.522 1.00 92.88 94 ARG A N 1
ATOM 751 C CA . ARG A 1 94 ? 25.159 7.994 -33.914 1.00 92.88 94 ARG A CA 1
ATOM 752 C C . ARG A 1 94 ? 25.562 7.014 -35.016 1.00 92.88 94 ARG A C 1
ATOM 754 O O . ARG A 1 94 ? 26.286 7.398 -35.932 1.00 92.88 94 ARG A O 1
ATOM 761 N N . TYR A 1 95 ? 25.111 5.765 -34.925 1.00 90.50 95 TYR A N 1
ATOM 762 C CA . TYR A 1 95 ? 25.396 4.745 -35.931 1.00 90.50 95 TYR A CA 1
ATOM 763 C C . TYR A 1 95 ? 24.764 5.091 -37.286 1.00 90.50 95 TYR A C 1
ATOM 765 O O . TYR A 1 95 ? 25.438 5.035 -38.314 1.00 90.50 95 TYR A O 1
ATOM 773 N N . LEU A 1 96 ? 23.495 5.506 -37.289 1.00 90.75 96 LEU A N 1
ATOM 774 C CA . LEU A 1 96 ? 22.784 5.900 -38.504 1.00 90.75 96 LEU A CA 1
ATOM 775 C C . LEU A 1 96 ? 23.375 7.165 -39.134 1.00 90.75 96 LEU A C 1
ATOM 777 O O . LEU A 1 96 ? 23.571 7.185 -40.346 1.00 90.75 96 LEU A O 1
ATOM 781 N N . THR A 1 97 ? 23.727 8.184 -38.342 1.00 87.62 97 THR A N 1
ATOM 782 C CA . THR A 1 97 ? 24.344 9.412 -38.866 1.00 87.62 97 THR A CA 1
ATOM 783 C C . THR A 1 97 ? 25.693 9.114 -39.509 1.00 87.62 97 THR A C 1
ATOM 785 O O . THR A 1 97 ? 25.979 9.608 -40.596 1.00 87.62 97 THR A O 1
ATOM 788 N N . LYS A 1 98 ? 26.511 8.263 -38.875 1.00 89.75 98 LYS A N 1
ATOM 789 C CA . LYS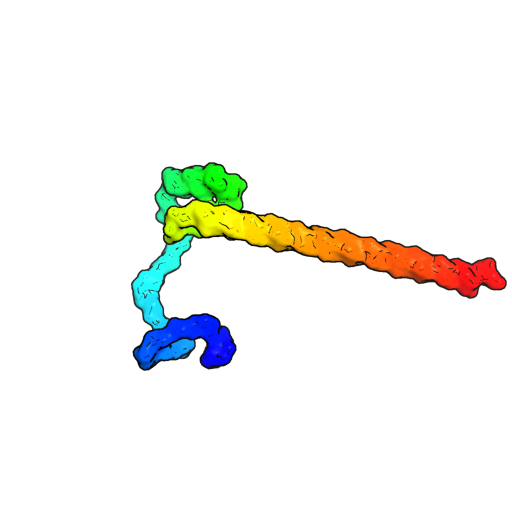 A 1 98 ? 27.807 7.856 -39.428 1.00 89.75 98 LYS A CA 1
ATOM 790 C C . LYS A 1 98 ? 27.640 7.108 -40.754 1.00 89.75 98 LYS A C 1
ATOM 792 O O . LYS A 1 98 ? 28.291 7.458 -41.732 1.00 89.75 98 LYS A O 1
ATOM 797 N N . ARG A 1 99 ? 26.714 6.145 -40.808 1.00 88.19 99 ARG A N 1
ATOM 798 C CA . ARG A 1 99 ? 26.425 5.369 -42.023 1.00 88.19 99 ARG A CA 1
ATOM 799 C C . ARG A 1 99 ? 25.868 6.233 -43.158 1.00 88.19 99 ARG A C 1
ATOM 801 O O . ARG A 1 99 ? 26.201 6.006 -44.314 1.00 88.19 99 ARG A O 1
ATOM 808 N N . TYR A 1 100 ? 25.037 7.223 -42.840 1.00 86.62 100 TYR A N 1
ATOM 809 C CA . TYR A 1 100 ? 24.502 8.170 -43.820 1.00 86.62 100 TYR A CA 1
ATOM 810 C C . TYR A 1 100 ? 25.605 9.038 -44.441 1.00 86.62 100 TYR A C 1
ATOM 812 O O . TYR A 1 100 ? 25.631 9.222 -45.654 1.00 86.62 100 TYR A O 1
ATOM 820 N N . ILE A 1 101 ? 26.544 9.531 -43.626 1.00 86.88 101 ILE A N 1
ATOM 821 C CA . ILE A 1 101 ? 27.694 10.311 -44.109 1.00 86.88 101 ILE A CA 1
ATOM 822 C C . ILE A 1 101 ? 28.588 9.452 -45.015 1.00 86.88 101 ILE A C 1
ATOM 824 O O . ILE A 1 101 ? 28.965 9.904 -46.092 1.00 86.88 101 ILE A O 1
ATOM 828 N N . GLU A 1 102 ? 28.881 8.209 -44.622 1.00 86.38 102 GLU A N 1
ATOM 829 C CA . GLU A 1 102 ? 29.697 7.279 -45.421 1.00 86.38 102 GLU A CA 1
ATOM 830 C C . GLU A 1 102 ? 29.080 6.955 -46.795 1.00 86.38 102 GLU A C 1
ATOM 832 O O . GLU A 1 102 ? 29.819 6.716 -47.741 1.00 86.38 102 GLU A O 1
ATOM 837 N N . LEU A 1 103 ? 27.748 6.970 -46.926 1.00 82.75 103 LEU A N 1
ATOM 838 C CA . LEU A 1 103 ? 27.039 6.652 -48.175 1.00 82.75 103 LEU A CA 1
ATOM 839 C C . LEU A 1 103 ? 26.845 7.842 -49.129 1.00 82.75 103 LEU A C 1
ATOM 841 O O . LEU A 1 103 ? 26.491 7.628 -50.287 1.00 82.75 103 LEU A O 1
ATOM 845 N N . HIS A 1 104 ? 26.997 9.079 -48.653 1.00 78.31 104 HIS A N 1
ATOM 846 C CA . HIS A 1 104 ? 26.659 10.280 -49.432 1.00 78.31 104 HIS A CA 1
ATOM 847 C C . HIS A 1 104 ? 27.810 11.272 -49.618 1.00 78.31 104 HIS A C 1
ATOM 849 O O . HIS A 1 104 ? 27.655 12.224 -50.381 1.00 78.31 104 HIS A O 1
ATOM 855 N N . TYR A 1 105 ? 28.940 11.073 -48.937 1.00 73.81 105 TYR A N 1
ATOM 856 C CA . TYR A 1 105 ? 30.111 11.954 -49.022 1.00 73.81 105 TYR A CA 1
ATOM 857 C C . TYR A 1 105 ? 31.414 11.235 -49.427 1.00 73.81 105 TYR A C 1
ATOM 859 O O . TYR A 1 105 ? 32.484 11.841 -49.351 1.00 73.81 105 TYR A O 1
ATOM 867 N N . TYR A 1 106 ? 31.318 9.988 -49.896 1.00 57.41 106 TYR A N 1
ATOM 868 C CA . TYR A 1 106 ? 32.341 9.261 -50.661 1.00 57.41 106 TYR A CA 1
ATOM 869 C C . TYR A 1 106 ? 31.753 8.848 -52.011 1.00 57.41 106 TYR A C 1
ATOM 871 O O . TYR A 1 106 ? 32.534 8.786 -52.985 1.00 57.41 106 TYR A O 1
#

InterPro domains:
  IPR056619 Mucin-4-like, C8-3 domain [PF23263] (32-79)

Sequence (106 aa):
MTTAQESIFKYADGYTHANFIQENFTPKFLEEANATLRAEAEQKCNANLQCVFDFIFTGNEQLARETERTEELAVRANEAASTFNCKMKMMIWRYLTKRYIELHYY

pLDDT: mean 88.19, std 5.44, range [57.41, 94.19]

Radius of gyration: 25.09 Å; chains: 1; bounding box: 53×38×66 Å

Secondary structure (DSSP, 8-state):
---GGG------TT--TTT---TT-----GGGS-HHHHHHHHHHTTT-HHHHHHHHHH--HHHHHHHHHHHHHHHHHHHHHHHHHHHHHHHHHHHHHHHHHHHH--

Foldseek 3Di:
DDDQVRDPDDDDPPDGPVPDDDPPDDDDDPVNFDPVLLVVQCVLLVNPPQLSVCCRPVVDNVVSVVRSVVVVVVVVVVVVVVVVVVVVVVVVVVVVVVVVCVVPVD

Organism: Dreissena polymorpha (NCBI:txid45954)